Protein AF-A0A5P0YZ77-F1 (afdb_monomer_lite)

Organism: NCBI:txid2213162

Structure (mmCIF, N/CA/C/O backbone):
data_AF-A0A5P0YZ77-F1
#
_entry.id   AF-A0A5P0YZ77-F1
#
loop_
_atom_site.group_PDB
_atom_site.id
_atom_site.type_symbol
_atom_site.label_atom_id
_atom_site.label_alt_id
_atom_site.label_comp_id
_atom_site.label_asym_id
_atom_site.label_entity_id
_atom_site.label_seq_id
_atom_site.pdbx_PDB_ins_code
_atom_site.Cartn_x
_atom_site.Cartn_y
_atom_site.Cartn_z
_atom_site.occupancy
_atom_site.B_iso_or_equiv
_atom_site.auth_seq_id
_atom_site.auth_comp_id
_atom_site.auth_asym_id
_atom_site.auth_atom_id
_atom_site.pdbx_PDB_model_num
ATOM 1 N N . MET A 1 1 ? -58.167 10.157 40.245 1.00 52.19 1 MET A N 1
ATOM 2 C CA . MET A 1 1 ? -57.640 9.523 39.016 1.00 52.19 1 MET A CA 1
ATOM 3 C C . MET A 1 1 ? -56.559 10.419 38.396 1.00 52.19 1 MET A C 1
ATOM 5 O O . MET A 1 1 ? -56.771 10.998 37.346 1.00 52.19 1 MET A O 1
ATOM 9 N N . GLN A 1 2 ? -55.415 10.590 39.072 1.00 59.22 2 GLN A N 1
ATOM 10 C CA . GLN A 1 2 ? -54.262 11.355 38.571 1.00 59.22 2 GLN A CA 1
ATOM 11 C C . GLN A 1 2 ? -53.018 10.478 38.733 1.00 59.22 2 GLN A C 1
ATOM 13 O O . GLN A 1 2 ? -52.370 10.480 39.777 1.00 59.22 2 GLN A O 1
ATOM 18 N N . ARG A 1 3 ? -52.738 9.641 37.726 1.00 58.97 3 ARG A N 1
ATOM 19 C CA . ARG A 1 3 ? -51.433 8.979 37.621 1.00 58.97 3 ARG A CA 1
ATOM 20 C C . ARG A 1 3 ? -50.384 10.088 37.510 1.00 58.97 3 ARG A C 1
ATOM 22 O O . ARG A 1 3 ? -50.552 11.021 36.734 1.00 58.97 3 ARG A O 1
ATOM 29 N N . SER A 1 4 ? -49.373 10.026 38.364 1.00 64.88 4 SER A N 1
ATOM 30 C CA . SER A 1 4 ? -48.410 11.095 38.615 1.00 64.88 4 SER A CA 1
ATOM 31 C C . SER A 1 4 ? -47.709 11.565 37.331 1.00 64.88 4 SER A C 1
ATOM 33 O O . SER A 1 4 ? -46.859 10.864 36.786 1.00 64.88 4 SER A O 1
ATOM 35 N N . LEU A 1 5 ? -48.006 12.794 36.887 1.00 63.00 5 LEU A N 1
ATOM 36 C CA . LEU A 1 5 ? -47.348 13.469 35.751 1.00 63.00 5 LEU A CA 1
ATOM 37 C C . LEU A 1 5 ? -45.806 13.423 35.844 1.00 63.00 5 LEU A C 1
ATOM 39 O O . LEU A 1 5 ? -45.115 13.293 34.837 1.00 63.00 5 LEU A O 1
ATOM 43 N N . ARG A 1 6 ? -45.254 13.439 37.070 1.00 68.69 6 ARG A N 1
ATOM 44 C CA . ARG A 1 6 ? -43.809 13.272 37.330 1.00 68.69 6 ARG A CA 1
ATOM 45 C C . ARG A 1 6 ? -43.252 11.946 36.803 1.00 68.69 6 ARG A C 1
ATOM 47 O O . ARG A 1 6 ? -42.129 11.926 36.315 1.00 68.69 6 ARG A O 1
ATOM 54 N N . MET A 1 7 ? -44.020 10.860 36.870 1.00 66.38 7 MET A N 1
ATOM 55 C CA . MET A 1 7 ? -43.556 9.524 36.486 1.00 66.38 7 MET A CA 1
ATOM 56 C C . MET A 1 7 ? -43.572 9.325 34.964 1.00 66.38 7 MET A C 1
ATOM 58 O O . MET A 1 7 ? -42.681 8.673 34.427 1.00 66.38 7 MET A O 1
ATOM 62 N N . GLN A 1 8 ? -44.510 9.963 34.251 1.00 71.62 8 GLN A N 1
ATOM 63 C CA . GLN A 1 8 ? -44.508 9.997 32.780 1.00 71.62 8 GLN A CA 1
ATOM 64 C C . GLN A 1 8 ? -43.328 10.798 32.216 1.00 71.62 8 GLN A C 1
ATOM 66 O O . GLN A 1 8 ? -42.725 10.372 31.235 1.00 71.62 8 GLN A O 1
ATOM 71 N N . HIS A 1 9 ? -42.946 11.910 32.852 1.00 74.62 9 HIS A N 1
ATOM 72 C CA . HIS A 1 9 ? -41.793 12.699 32.404 1.00 74.62 9 HIS A CA 1
ATOM 73 C C . HIS A 1 9 ? -40.472 11.948 32.627 1.00 74.62 9 HIS A C 1
ATOM 75 O O . HIS A 1 9 ? -39.612 11.956 31.751 1.00 74.62 9 HIS A O 1
ATOM 81 N N . TRP A 1 10 ? -40.328 11.237 33.751 1.00 74.88 10 TRP A N 1
ATOM 82 C CA . TRP A 1 10 ? -39.151 10.400 34.022 1.00 74.88 10 TRP A CA 1
ATOM 83 C C . TRP A 1 10 ? -39.006 9.243 33.027 1.00 74.88 10 TRP A C 1
ATOM 85 O O . TRP A 1 10 ? -37.908 8.987 32.538 1.00 74.88 10 TRP A O 1
ATOM 95 N N . MET A 1 11 ? -40.115 8.587 32.674 1.00 79.62 11 MET A N 1
ATOM 96 C CA . MET A 1 11 ? -40.117 7.512 31.678 1.00 79.62 11 MET A CA 1
ATOM 97 C C . MET A 1 11 ? -39.769 8.028 30.272 1.00 79.62 11 MET A C 1
ATOM 99 O O . MET A 1 11 ? -39.014 7.382 29.549 1.00 79.62 11 MET A O 1
ATOM 103 N N . GLY A 1 12 ? -40.278 9.209 29.899 1.00 83.75 12 GLY A N 1
ATOM 104 C CA . GLY A 1 12 ? -39.959 9.855 28.622 1.00 83.75 12 GLY A CA 1
ATOM 105 C C . GLY A 1 12 ? -38.481 10.234 28.500 1.00 83.75 12 GLY A C 1
ATOM 106 O O . GLY A 1 12 ? -37.871 9.992 27.461 1.00 83.75 12 GLY A O 1
ATOM 107 N N . TRP A 1 13 ? -37.877 10.749 29.576 1.00 84.56 13 TRP A N 1
ATOM 108 C CA . TRP A 1 13 ? -36.443 11.054 29.616 1.00 84.56 13 TRP A CA 1
ATOM 109 C C . TRP A 1 13 ? -35.571 9.799 29.525 1.00 84.56 13 TRP A C 1
ATOM 111 O O . TRP A 1 13 ? -34.607 9.784 28.766 1.00 84.56 13 TRP A O 1
ATOM 121 N N . LEU A 1 14 ? -35.930 8.724 30.232 1.00 85.81 14 LEU A N 1
ATOM 122 C CA . LEU A 1 14 ? -35.227 7.441 30.131 1.00 85.81 14 LEU A CA 1
ATOM 123 C C . LEU A 1 14 ? -35.290 6.855 28.715 1.00 85.81 14 LEU A C 1
ATOM 125 O O . LEU A 1 14 ? -34.271 6.400 28.196 1.00 85.81 14 LEU A O 1
ATOM 129 N N . ALA A 1 15 ? -36.456 6.911 28.068 1.00 85.12 15 ALA A N 1
ATOM 130 C CA . ALA A 1 15 ? -36.615 6.455 26.689 1.00 85.12 15 ALA A CA 1
ATOM 131 C C . ALA A 1 15 ? -35.786 7.299 25.702 1.00 85.12 15 ALA A C 1
ATOM 133 O O . ALA A 1 15 ? -35.145 6.741 24.812 1.00 85.12 15 ALA A O 1
ATOM 134 N N . ALA A 1 16 ? -35.741 8.623 25.885 1.00 83.56 16 ALA A N 1
ATOM 135 C CA . ALA A 1 16 ? -34.941 9.521 25.053 1.00 83.56 16 ALA A CA 1
ATOM 136 C C . ALA A 1 16 ? -33.429 9.287 25.219 1.00 83.56 16 ALA A C 1
ATOM 138 O O . ALA A 1 16 ? -32.701 9.243 24.227 1.00 83.56 16 ALA A O 1
ATOM 139 N N . VAL A 1 17 ? -32.957 9.075 26.452 1.00 84.81 17 VAL A N 1
ATOM 140 C CA . VAL A 1 17 ? -31.547 8.756 26.730 1.00 84.81 17 VAL A CA 1
ATOM 141 C C . VAL A 1 17 ? -31.171 7.396 26.141 1.00 84.81 17 VAL A C 1
ATOM 143 O O . VAL A 1 17 ? -30.140 7.288 25.486 1.00 84.81 17 VAL A O 1
ATOM 146 N N . MET A 1 18 ? -32.016 6.372 26.288 1.00 82.69 18 MET A N 1
ATOM 147 C CA . MET A 1 18 ? -31.776 5.068 25.659 1.00 82.69 18 MET A CA 1
ATOM 148 C C . MET A 1 18 ? -31.720 5.158 24.130 1.00 82.69 18 MET A C 1
ATOM 150 O O . MET A 1 18 ? -30.819 4.582 23.527 1.00 82.69 18 MET A O 1
ATOM 154 N N . ALA A 1 19 ? -32.631 5.906 23.501 1.00 79.69 19 ALA A N 1
ATOM 155 C CA . ALA A 1 19 ? -32.621 6.101 22.052 1.00 79.69 19 ALA A CA 1
ATOM 156 C C . ALA A 1 19 ? -31.350 6.826 21.570 1.00 79.69 19 ALA A C 1
ATOM 158 O O . ALA A 1 19 ? -30.778 6.433 20.556 1.00 79.69 19 ALA A O 1
ATOM 159 N N . ALA A 1 20 ? -30.873 7.829 22.317 1.00 76.69 20 ALA A N 1
ATOM 160 C CA . ALA A 1 20 ? -29.626 8.539 22.021 1.00 76.69 20 ALA A CA 1
ATOM 161 C C . ALA A 1 20 ? -28.378 7.651 22.185 1.00 76.69 20 ALA A C 1
ATOM 163 O O . ALA A 1 20 ? -27.434 7.741 21.400 1.00 76.69 20 ALA A O 1
ATOM 164 N N . VAL A 1 21 ? -28.380 6.755 23.176 1.00 77.50 21 VAL A N 1
ATOM 165 C CA . VAL A 1 21 ? -27.310 5.763 23.350 1.00 77.50 21 VAL A CA 1
ATOM 166 C C . VAL A 1 21 ? -27.313 4.759 22.192 1.00 77.50 21 VAL A C 1
ATOM 168 O O . VAL A 1 21 ? -26.251 4.432 21.666 1.00 77.50 21 VAL A O 1
ATOM 171 N N . TRP A 1 22 ? -28.487 4.329 21.721 1.00 72.75 22 TRP A N 1
ATOM 172 C CA . TRP A 1 22 ? -28.601 3.409 20.583 1.00 72.75 22 TRP A CA 1
ATOM 173 C C . TRP A 1 22 ? -28.117 4.010 19.257 1.00 72.75 22 TRP A C 1
ATOM 175 O O . TRP A 1 22 ? -27.488 3.301 18.473 1.00 72.75 22 TRP A O 1
ATOM 185 N N . THR A 1 23 ? -28.329 5.304 19.004 1.00 67.81 23 THR A N 1
ATOM 186 C CA . THR A 1 23 ? -27.779 5.970 17.807 1.00 67.81 23 THR A CA 1
ATOM 187 C C . THR A 1 23 ? -26.270 6.196 17.883 1.00 67.81 23 THR A C 1
ATOM 189 O O . THR A 1 23 ? -25.609 6.201 16.846 1.00 67.81 23 THR A O 1
ATOM 192 N N . SER A 1 24 ? -25.697 6.316 19.084 1.00 64.94 24 SER A N 1
ATOM 193 C CA . SER A 1 24 ? -24.245 6.474 19.275 1.00 64.94 24 SER A CA 1
ATOM 194 C C . SER A 1 24 ? -23.418 5.194 19.063 1.00 64.94 24 SER A C 1
ATOM 196 O O . SER A 1 24 ? -22.191 5.257 19.052 1.00 64.94 24 SER A O 1
ATOM 198 N N . LEU A 1 25 ? -24.066 4.044 18.841 1.00 62.16 25 LEU A N 1
ATOM 199 C CA . LEU A 1 25 ? -23.411 2.749 18.601 1.00 62.16 25 LEU A CA 1
ATOM 200 C C . LEU A 1 25 ? -23.163 2.434 17.115 1.00 62.16 25 LEU A C 1
ATOM 202 O O . LEU A 1 25 ? -22.778 1.312 16.784 1.00 62.16 25 LEU A O 1
ATOM 206 N N . ALA A 1 26 ? -23.360 3.393 16.206 1.00 65.06 26 ALA A N 1
ATOM 207 C CA . ALA A 1 26 ? -22.994 3.218 14.803 1.00 65.06 26 ALA A CA 1
ATOM 208 C C . ALA A 1 26 ? -21.460 3.179 14.650 1.00 65.06 26 ALA A C 1
ATOM 210 O O . ALA A 1 26 ? -20.811 4.195 14.406 1.00 65.06 26 ALA A O 1
ATOM 211 N N . VAL A 1 27 ? -20.868 1.992 14.809 1.00 69.75 27 VAL A N 1
ATOM 212 C CA . VAL A 1 27 ? -19.452 1.745 14.521 1.00 69.75 27 VAL A CA 1
ATOM 213 C C . VAL A 1 27 ? -19.267 1.809 13.007 1.00 69.75 27 VAL A C 1
ATOM 215 O O . VAL A 1 27 ? -19.680 0.904 12.282 1.00 69.75 27 VAL A O 1
ATOM 218 N N . ALA A 1 28 ? -18.668 2.893 12.517 1.00 76.81 28 ALA A N 1
ATOM 219 C CA . ALA A 1 28 ? -18.248 2.970 11.126 1.00 76.81 28 ALA A CA 1
ATOM 220 C C . ALA A 1 28 ? -17.185 1.892 10.868 1.00 76.81 28 ALA A C 1
ATOM 222 O O . ALA A 1 28 ? -16.217 1.774 11.621 1.00 76.81 28 ALA A O 1
ATOM 223 N N . ALA A 1 29 ? -17.372 1.091 9.818 1.00 86.06 29 ALA A N 1
ATOM 224 C CA . ALA A 1 29 ? -16.389 0.088 9.436 1.00 86.06 29 ALA A CA 1
ATOM 225 C C . ALA A 1 29 ? -15.057 0.773 9.094 1.00 86.06 29 ALA A C 1
ATOM 227 O O . ALA A 1 29 ? -15.030 1.736 8.324 1.00 86.06 29 ALA A O 1
ATOM 228 N N . ALA A 1 30 ? -13.958 0.266 9.656 1.00 93.94 30 ALA A N 1
ATOM 229 C CA . ALA A 1 30 ? -12.624 0.742 9.318 1.00 93.94 30 ALA A CA 1
ATOM 230 C C . ALA A 1 30 ? -12.373 0.577 7.804 1.00 93.94 30 ALA A C 1
ATOM 232 O O . ALA A 1 30 ? -12.787 -0.428 7.212 1.00 93.94 30 ALA A O 1
ATOM 233 N N . PRO A 1 31 ? -11.714 1.538 7.139 1.00 96.31 31 PRO A N 1
ATOM 234 C CA . PRO A 1 31 ? -11.548 1.486 5.694 1.00 96.31 31 PRO A CA 1
ATOM 235 C C . PRO A 1 31 ? -10.561 0.393 5.268 1.00 96.31 31 PRO A C 1
ATOM 237 O O . PRO A 1 31 ? -9.667 -0.002 6.019 1.00 96.31 31 PRO A O 1
ATOM 240 N N . VAL A 1 32 ? -10.706 -0.065 4.024 1.00 98.06 32 VAL A N 1
ATOM 241 C CA . VAL A 1 32 ? -9.684 -0.841 3.313 1.00 98.06 32 VAL A CA 1
ATOM 242 C C . VAL A 1 32 ? -9.045 0.077 2.280 1.00 98.06 32 VAL A C 1
ATOM 244 O O . VAL A 1 32 ? -9.745 0.641 1.438 1.00 98.06 32 VAL A O 1
ATOM 247 N N . VAL A 1 33 ? -7.726 0.234 2.340 1.00 98.44 33 VAL A N 1
ATOM 248 C CA . VAL A 1 33 ? -6.978 1.091 1.411 1.00 98.44 33 VAL A CA 1
ATOM 249 C C . VAL A 1 33 ? -6.405 0.236 0.291 1.00 98.44 33 VAL A C 1
ATOM 251 O O . VAL A 1 33 ? -5.690 -0.724 0.554 1.00 98.44 33 VAL A O 1
ATOM 254 N N . VAL A 1 34 ? -6.686 0.590 -0.961 1.00 98.62 34 VAL A N 1
ATOM 255 C CA . VAL A 1 34 ? -6.132 -0.097 -2.135 1.00 98.62 34 VAL A CA 1
ATOM 256 C C . VAL A 1 34 ? -5.036 0.765 -2.750 1.00 98.62 34 VAL A C 1
ATOM 258 O O . VAL A 1 34 ? -5.273 1.928 -3.074 1.00 98.62 34 VAL A O 1
ATOM 261 N N . LEU A 1 35 ? -3.845 0.195 -2.917 1.00 98.62 35 LEU A N 1
ATOM 262 C CA . LEU A 1 35 ? -2.689 0.840 -3.538 1.00 98.62 35 LEU A CA 1
ATOM 263 C C . LEU A 1 35 ? -2.337 0.107 -4.841 1.00 98.62 35 LEU A C 1
ATOM 265 O O . LEU A 1 35 ? -1.802 -1.004 -4.781 1.00 98.62 35 LEU A O 1
ATOM 269 N N . PRO A 1 36 ? -2.618 0.696 -6.015 1.00 98.12 36 PRO A N 1
ATOM 270 C CA . PRO A 1 36 ? -2.190 0.139 -7.291 1.00 98.12 36 PRO A CA 1
ATOM 271 C C . PRO A 1 36 ? -0.669 0.215 -7.465 1.00 98.12 36 PRO A C 1
ATOM 273 O O . PRO A 1 36 ? -0.061 1.276 -7.321 1.00 98.12 36 PRO A O 1
ATOM 276 N N . VAL A 1 37 ? -0.055 -0.911 -7.817 1.00 97.69 37 VAL A N 1
ATOM 277 C CA . VAL A 1 37 ? 1.368 -1.046 -8.140 1.00 97.69 37 VAL A CA 1
ATOM 278 C C . VAL A 1 37 ? 1.470 -1.659 -9.533 1.00 97.69 37 VAL A C 1
ATOM 280 O O . VAL A 1 37 ? 1.456 -2.878 -9.699 1.00 97.69 37 VAL A O 1
ATOM 283 N N . THR A 1 38 ? 1.543 -0.793 -10.542 1.00 96.50 38 THR A N 1
ATOM 284 C CA . THR A 1 38 ? 1.537 -1.184 -11.957 1.00 96.50 38 THR A CA 1
ATOM 285 C C . THR A 1 38 ? 2.858 -0.823 -12.628 1.00 96.50 38 THR A C 1
ATOM 287 O O . THR A 1 38 ? 3.400 0.263 -12.409 1.00 96.50 38 THR A O 1
ATOM 290 N N . GLY A 1 39 ? 3.367 -1.716 -13.475 1.00 96.12 39 GLY A N 1
ATOM 291 C CA . GLY A 1 39 ? 4.611 -1.515 -14.214 1.00 96.12 39 GLY A CA 1
ATOM 292 C C . GLY A 1 39 ? 5.868 -1.810 -13.390 1.00 96.12 39 GLY A C 1
ATOM 293 O O . GLY A 1 39 ? 5.824 -2.492 -12.366 1.00 96.12 39 GLY A O 1
ATOM 294 N N . ALA A 1 40 ? 7.021 -1.351 -13.881 1.00 97.19 40 ALA A N 1
ATOM 295 C CA . ALA A 1 40 ? 8.313 -1.648 -13.267 1.00 97.19 40 ALA A CA 1
ATOM 296 C C . ALA A 1 40 ? 8.458 -1.009 -11.876 1.00 97.19 40 ALA A C 1
ATOM 298 O O . ALA A 1 40 ? 8.085 0.148 -11.657 1.00 97.19 40 ALA A O 1
ATOM 299 N N . ILE A 1 41 ? 9.056 -1.746 -10.940 1.00 98.06 41 ILE A N 1
ATOM 300 C CA . ILE A 1 41 ? 9.288 -1.255 -9.580 1.00 98.06 41 ILE A CA 1
ATOM 301 C C . ILE A 1 41 ? 10.608 -0.484 -9.504 1.00 98.06 41 ILE A C 1
ATOM 303 O O . ILE A 1 41 ? 11.689 -1.022 -9.742 1.00 98.06 41 ILE A O 1
ATOM 307 N N . GLY A 1 42 ? 10.506 0.792 -9.130 1.00 98.25 42 GLY A N 1
ATOM 308 C CA . GLY A 1 42 ? 11.641 1.686 -8.911 1.00 98.25 42 GLY A CA 1
ATOM 309 C C . GLY A 1 42 ? 11.436 2.618 -7.710 1.00 98.25 42 GLY A C 1
ATOM 310 O O . GLY A 1 42 ? 10.464 2.460 -6.962 1.00 98.25 42 GLY A O 1
ATOM 311 N N . PRO A 1 43 ? 12.318 3.620 -7.518 1.00 98.31 43 PRO A N 1
ATOM 312 C CA . PRO A 1 43 ? 12.290 4.502 -6.349 1.00 98.31 43 PRO A CA 1
ATOM 313 C C . PRO A 1 43 ? 10.957 5.237 -6.161 1.00 98.31 43 PRO A C 1
ATOM 315 O O . PRO A 1 43 ? 10.497 5.410 -5.034 1.00 98.31 43 PRO A O 1
ATOM 318 N N . ALA A 1 44 ? 10.304 5.624 -7.262 1.00 97.94 44 ALA A N 1
ATOM 319 C CA . ALA A 1 44 ? 9.000 6.278 -7.228 1.00 97.94 44 ALA A CA 1
ATOM 320 C C . ALA A 1 44 ? 7.904 5.356 -6.667 1.00 97.94 44 ALA A C 1
ATOM 322 O O . ALA A 1 44 ? 7.169 5.770 -5.769 1.00 97.94 44 ALA A O 1
ATOM 323 N N . SER A 1 45 ? 7.833 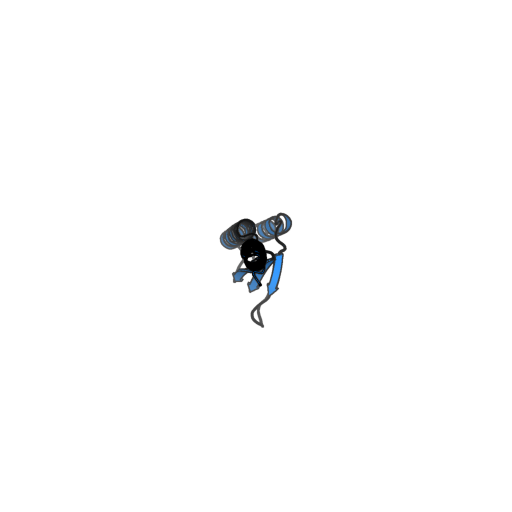4.105 -7.135 1.00 97.62 45 SER A N 1
ATOM 324 C CA . SER A 1 45 ? 6.873 3.103 -6.651 1.00 97.62 45 SER A CA 1
ATOM 325 C C . SER A 1 45 ? 7.122 2.757 -5.183 1.00 97.62 45 SER A C 1
ATOM 327 O O . SER A 1 45 ? 6.177 2.690 -4.402 1.00 97.62 45 SER A O 1
ATOM 329 N N . ALA A 1 46 ? 8.388 2.624 -4.769 1.00 98.44 46 ALA A N 1
ATOM 330 C CA . ALA A 1 46 ? 8.730 2.390 -3.367 1.00 98.44 46 ALA A CA 1
ATOM 331 C C . ALA A 1 46 ? 8.277 3.550 -2.465 1.00 98.44 46 ALA A C 1
ATOM 333 O O . ALA A 1 46 ? 7.623 3.325 -1.447 1.00 98.44 46 ALA A O 1
ATOM 334 N N . ALA A 1 47 ? 8.542 4.796 -2.870 1.00 98.44 47 ALA A N 1
ATOM 335 C CA . ALA A 1 47 ? 8.086 5.975 -2.138 1.00 98.44 47 ALA A CA 1
ATOM 336 C C . ALA A 1 47 ? 6.551 6.093 -2.113 1.00 98.44 47 ALA A C 1
ATOM 338 O O . ALA A 1 47 ? 5.980 6.506 -1.103 1.00 98.44 47 ALA A O 1
ATOM 339 N N . TYR A 1 48 ? 5.880 5.721 -3.207 1.00 98.50 48 TYR A N 1
ATOM 340 C CA . TYR A 1 48 ? 4.422 5.662 -3.282 1.00 98.50 48 TYR A CA 1
ATOM 341 C C . TYR A 1 48 ? 3.845 4.663 -2.273 1.00 98.50 48 TYR A C 1
ATOM 343 O O . TYR A 1 48 ? 3.006 5.052 -1.461 1.00 98.50 48 TYR A O 1
ATOM 351 N N . VAL A 1 49 ? 4.343 3.423 -2.257 1.00 98.50 49 VAL A N 1
ATOM 352 C CA . VAL A 1 49 ? 3.881 2.392 -1.315 1.00 98.50 49 VAL A CA 1
ATOM 353 C C . VAL A 1 49 ? 4.142 2.819 0.128 1.00 98.50 49 VAL A C 1
ATOM 355 O O . VAL A 1 49 ? 3.236 2.742 0.954 1.00 98.50 49 VAL A O 1
ATOM 358 N N . SER A 1 50 ? 5.333 3.342 0.444 1.00 98.50 50 SER A N 1
ATOM 359 C CA . SER A 1 50 ? 5.636 3.819 1.801 1.00 98.50 50 SER A CA 1
ATOM 360 C C . SER A 1 50 ? 4.670 4.916 2.267 1.00 98.50 50 SER A C 1
ATOM 362 O O . SER A 1 50 ? 4.183 4.849 3.396 1.00 98.50 50 SER A O 1
ATOM 364 N N . ARG A 1 51 ? 4.3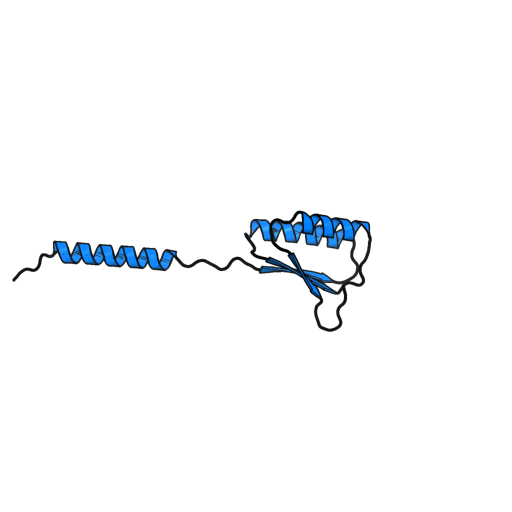47 5.893 1.407 1.00 98.56 51 ARG A N 1
ATOM 365 C CA . ARG A 1 51 ? 3.359 6.939 1.729 1.00 98.56 51 ARG A CA 1
ATOM 366 C C . ARG A 1 51 ? 1.950 6.373 1.882 1.00 98.56 51 ARG A C 1
ATOM 368 O O . ARG A 1 51 ? 1.261 6.734 2.829 1.00 98.56 51 ARG A O 1
ATOM 375 N N . GLY A 1 52 ? 1.539 5.462 1.002 1.00 98.62 52 GLY A N 1
ATOM 376 C CA . GLY A 1 52 ? 0.227 4.818 1.085 1.00 98.62 52 GLY A CA 1
ATOM 377 C C . GLY A 1 52 ? 0.041 4.019 2.378 1.00 98.62 52 GLY A C 1
ATOM 378 O O . GLY A 1 52 ? -1.012 4.099 3.005 1.00 98.62 52 GLY A O 1
ATOM 379 N N . LEU A 1 53 ? 1.082 3.314 2.833 1.00 98.75 53 LEU A N 1
ATOM 380 C CA . LEU A 1 53 ? 1.068 2.584 4.107 1.00 98.75 53 LEU A CA 1
ATOM 381 C C . LEU A 1 53 ? 1.016 3.511 5.331 1.00 98.75 53 LEU A C 1
ATOM 383 O O . LEU A 1 53 ? 0.419 3.147 6.342 1.00 98.75 53 LEU A O 1
ATOM 387 N N . GLN A 1 54 ? 1.642 4.691 5.267 1.00 98.50 54 GLN A N 1
ATOM 388 C CA . GLN A 1 54 ? 1.513 5.709 6.318 1.00 98.50 54 GLN A CA 1
ATOM 389 C C . GLN A 1 54 ? 0.092 6.275 6.350 1.00 98.50 54 GLN A C 1
ATOM 391 O O . GLN A 1 54 ? -0.546 6.263 7.396 1.00 98.50 54 GLN A O 1
ATOM 396 N N . GLN A 1 55 ? -0.447 6.646 5.191 1.00 98.38 55 GLN A N 1
ATOM 397 C CA . GLN A 1 55 ? -1.804 7.168 5.087 1.00 98.38 55 GLN A CA 1
ATOM 398 C C . GLN A 1 55 ? -2.859 6.162 5.569 1.00 98.38 55 GLN A C 1
ATOM 400 O O . GLN A 1 55 ? -3.792 6.542 6.269 1.00 98.38 55 GLN A O 1
ATOM 405 N N . ALA A 1 56 ? -2.712 4.875 5.241 1.00 98.56 56 ALA A N 1
ATOM 406 C CA . ALA A 1 56 ? -3.614 3.834 5.731 1.00 98.56 56 ALA A CA 1
ATOM 407 C C . ALA A 1 56 ? -3.592 3.718 7.262 1.00 98.56 56 ALA A C 1
ATOM 409 O O . ALA A 1 56 ? -4.630 3.529 7.894 1.00 98.56 56 ALA A O 1
ATOM 410 N N . ARG A 1 57 ? -2.409 3.882 7.856 1.00 98.12 57 ARG A N 1
ATOM 411 C CA . ARG A 1 57 ? -2.216 3.962 9.305 1.00 98.12 57 ARG A CA 1
ATOM 412 C C . ARG A 1 57 ? -2.981 5.136 9.907 1.00 98.12 57 ARG A C 1
ATOM 414 O O . ARG A 1 57 ? -3.757 4.937 10.836 1.00 98.12 57 ARG A O 1
ATOM 421 N N . ASP A 1 58 ? -2.793 6.325 9.344 1.00 97.88 58 ASP A N 1
ATOM 422 C CA . ASP A 1 58 ? -3.407 7.565 9.833 1.00 97.88 58 ASP A CA 1
ATOM 423 C C . ASP A 1 58 ? -4.938 7.534 9.704 1.00 97.88 58 ASP A C 1
ATOM 425 O O . ASP A 1 58 ? -5.653 8.125 10.509 1.00 97.88 58 ASP A O 1
ATOM 429 N N . GLN A 1 59 ? -5.450 6.796 8.716 1.00 96.62 59 GLN A N 1
ATOM 430 C CA . GLN A 1 59 ? -6.881 6.566 8.503 1.00 96.62 59 GLN A CA 1
ATOM 431 C C . GLN A 1 59 ? -7.480 5.480 9.409 1.00 96.62 59 GLN A C 1
ATOM 433 O O . GLN A 1 59 ? -8.684 5.234 9.333 1.00 96.62 59 GLN A O 1
ATOM 438 N N . GLY A 1 60 ? -6.673 4.799 10.230 1.00 96.81 60 GLY A N 1
ATOM 439 C CA . GLY A 1 60 ? -7.135 3.654 11.015 1.00 96.81 60 GLY A CA 1
ATOM 440 C C . GLY A 1 60 ? -7.659 2.516 10.136 1.00 96.81 60 GLY A C 1
ATOM 441 O O . GLY A 1 60 ? -8.635 1.857 10.495 1.00 96.81 60 GLY A O 1
ATOM 442 N N . ALA A 1 61 ? -7.060 2.319 8.956 1.00 98.31 61 ALA A N 1
ATOM 443 C CA . ALA A 1 61 ? -7.468 1.274 8.030 1.00 98.31 61 ALA A CA 1
ATOM 444 C C . ALA A 1 61 ? -7.303 -0.114 8.660 1.00 98.31 61 ALA A C 1
ATOM 446 O O . ALA A 1 61 ? -6.319 -0.393 9.343 1.00 98.31 61 ALA A O 1
ATOM 447 N N . GLN A 1 62 ? -8.253 -1.004 8.381 1.00 98.00 62 GLN A N 1
ATOM 448 C CA . GLN A 1 62 ? -8.184 -2.398 8.834 1.00 98.00 62 GLN A CA 1
ATOM 449 C C . GLN A 1 62 ? -7.318 -3.277 7.925 1.00 98.00 62 GLN A C 1
ATOM 451 O O . GLN A 1 62 ? -6.872 -4.343 8.342 1.00 98.00 62 GLN A O 1
ATOM 456 N N . LEU A 1 63 ? -7.090 -2.850 6.679 1.00 98.56 63 LEU A N 1
ATOM 457 C CA . LEU A 1 63 ? -6.321 -3.591 5.684 1.00 98.56 63 LEU A CA 1
ATOM 458 C C . LEU A 1 63 ? -5.790 -2.643 4.607 1.00 98.56 63 LEU A C 1
ATOM 460 O O . LEU A 1 63 ? -6.498 -1.737 4.157 1.00 98.56 63 LEU A O 1
ATOM 464 N N . VAL A 1 64 ? -4.574 -2.910 4.141 1.00 98.88 64 VAL A N 1
ATOM 465 C CA . VAL A 1 64 ? -4.061 -2.394 2.871 1.00 98.88 64 VAL A CA 1
ATOM 466 C C . VAL A 1 64 ? -4.029 -3.519 1.847 1.00 98.88 64 VAL A C 1
ATOM 468 O O . VAL A 1 64 ? -3.497 -4.592 2.118 1.00 98.88 64 VAL A O 1
ATOM 471 N N . VAL A 1 65 ? -4.554 -3.269 0.654 1.00 98.81 65 VAL A N 1
ATOM 472 C CA . VAL A 1 65 ? -4.434 -4.161 -0.500 1.00 98.81 65 VAL A CA 1
ATOM 473 C C . VAL A 1 65 ? -3.451 -3.542 -1.485 1.00 98.81 65 VAL A C 1
ATOM 475 O O . VAL A 1 65 ? -3.731 -2.497 -2.068 1.00 98.81 65 VAL A O 1
ATOM 478 N N . LEU A 1 66 ? -2.306 -4.187 -1.692 1.00 98.62 66 LEU A N 1
ATOM 479 C CA . LEU A 1 66 ? -1.426 -3.877 -2.814 1.00 98.62 66 LEU A CA 1
ATOM 480 C C . LEU A 1 66 ? -1.984 -4.584 -4.046 1.00 98.62 66 LEU A C 1
ATOM 482 O O . LEU A 1 66 ? -1.859 -5.802 -4.168 1.00 98.62 66 LEU A O 1
ATOM 486 N N . GLN A 1 67 ? -2.627 -3.834 -4.935 1.00 98.56 67 GLN A N 1
ATOM 487 C CA . GLN A 1 67 ? -3.115 -4.368 -6.203 1.00 98.56 67 GLN A CA 1
ATOM 488 C C . GLN A 1 67 ? -1.973 -4.338 -7.218 1.00 98.56 67 GLN A C 1
ATOM 490 O O . GLN A 1 67 ? -1.491 -3.260 -7.555 1.00 98.56 67 GLN A O 1
ATOM 495 N N . MET A 1 68 ? -1.520 -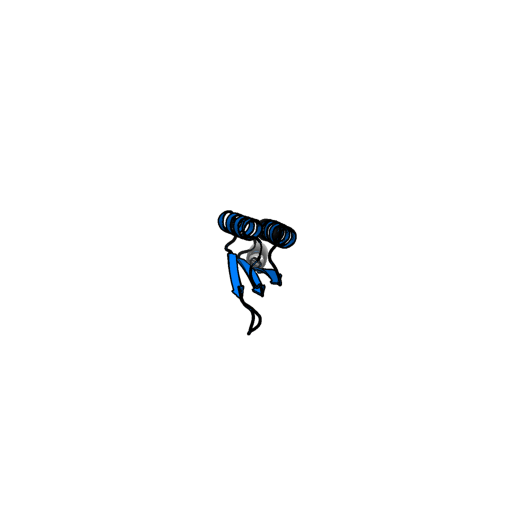5.496 -7.687 1.00 98.06 68 MET A N 1
ATOM 496 C CA . MET A 1 68 ? -0.251 -5.621 -8.403 1.00 98.06 68 MET A CA 1
ATOM 497 C C . MET A 1 68 ? -0.440 -6.088 -9.846 1.00 98.06 68 MET A C 1
ATOM 499 O O . MET A 1 68 ? -1.097 -7.099 -10.099 1.00 98.06 68 MET A O 1
ATOM 503 N N . ASP A 1 69 ? 0.213 -5.374 -10.760 1.00 98.06 69 ASP A N 1
ATOM 504 C CA . ASP A 1 69 ? 0.525 -5.819 -12.119 1.00 98.06 69 ASP A CA 1
ATOM 505 C C . ASP A 1 69 ? 1.931 -5.332 -12.486 1.00 98.06 69 ASP A C 1
ATOM 507 O O . ASP A 1 69 ? 2.133 -4.229 -13.003 1.00 98.06 69 ASP A O 1
ATOM 511 N N . THR A 1 70 ? 2.936 -6.127 -12.129 1.00 95.75 70 THR A N 1
ATOM 512 C CA . THR A 1 70 ? 4.341 -5.744 -12.213 1.00 95.75 70 THR A CA 1
ATOM 513 C C . THR A 1 70 ? 5.224 -6.893 -12.710 1.00 95.75 70 THR A C 1
ATOM 515 O O . THR A 1 70 ? 5.090 -8.026 -12.260 1.00 95.75 70 THR A O 1
ATOM 518 N N . PRO A 1 71 ? 6.182 -6.639 -13.623 1.00 95.50 71 PRO A N 1
ATOM 519 C CA . PRO A 1 71 ? 7.253 -7.592 -13.924 1.00 95.50 71 PRO A CA 1
ATOM 520 C C . PRO A 1 71 ? 8.276 -7.761 -12.788 1.00 95.50 71 PRO A C 1
ATOM 522 O O . PRO A 1 71 ? 9.226 -8.523 -12.956 1.00 95.50 71 PRO A O 1
ATOM 525 N N . GLY A 1 72 ? 8.154 -6.996 -11.700 1.00 93.81 72 GLY A N 1
ATOM 526 C CA . GLY A 1 72 ? 9.222 -6.755 -10.738 1.00 93.81 72 GLY A CA 1
ATOM 527 C C . GLY A 1 72 ? 10.004 -5.483 -11.077 1.00 93.81 72 GLY A C 1
ATOM 528 O O . GLY A 1 72 ? 9.505 -4.564 -11.737 1.00 93.81 72 GLY A O 1
ATOM 529 N N . GLY A 1 73 ? 11.243 -5.388 -10.604 1.00 95.81 73 GLY A N 1
ATOM 530 C CA . GLY A 1 73 ? 12.073 -4.213 -10.847 1.00 95.81 73 GLY A CA 1
ATOM 531 C C . GLY A 1 73 ? 13.339 -4.200 -10.011 1.00 95.81 73 GLY A C 1
ATOM 532 O O . GLY A 1 73 ? 13.937 -5.238 -9.750 1.00 95.81 73 GLY A O 1
ATOM 533 N N . LEU A 1 74 ? 13.761 -3.007 -9.605 1.00 97.81 74 LEU A N 1
ATOM 534 C CA . LEU A 1 74 ? 15.006 -2.822 -8.877 1.00 97.81 74 LEU A CA 1
ATOM 535 C C . LEU A 1 74 ? 14.947 -3.481 -7.498 1.00 97.81 74 LEU A C 1
ATOM 537 O O . LEU A 1 74 ? 14.127 -3.132 -6.649 1.00 97.81 74 LEU A O 1
ATOM 541 N N . ASP A 1 75 ? 15.917 -4.350 -7.254 1.00 98.12 75 ASP A N 1
ATOM 542 C CA . ASP A 1 75 ? 16.152 -5.069 -6.004 1.00 98.12 75 ASP A CA 1
ATOM 543 C C . ASP A 1 75 ? 16.099 -4.181 -4.752 1.00 98.12 75 ASP A C 1
ATOM 545 O O . ASP A 1 75 ? 15.490 -4.529 -3.740 1.00 98.12 75 ASP A O 1
ATOM 549 N N . ALA A 1 76 ? 16.725 -3.002 -4.820 1.00 98.25 76 ALA A N 1
ATOM 550 C CA . ALA A 1 76 ? 16.724 -2.040 -3.722 1.00 98.25 76 ALA A CA 1
ATOM 551 C C . ALA A 1 76 ? 15.314 -1.495 -3.436 1.00 98.25 76 ALA A C 1
ATOM 553 O O . ALA A 1 76 ? 14.911 -1.406 -2.278 1.00 98.25 76 ALA A O 1
ATOM 554 N N . SER A 1 77 ? 14.543 -1.186 -4.482 1.00 98.25 77 SER A N 1
ATOM 555 C CA . SER A 1 77 ? 13.162 -0.712 -4.358 1.00 98.25 77 SER A CA 1
ATOM 556 C C . SER A 1 77 ? 12.229 -1.811 -3.845 1.00 98.25 77 SER A C 1
ATOM 558 O O . SER A 1 77 ? 11.406 -1.543 -2.972 1.00 98.25 77 SER A O 1
ATOM 560 N N . MET A 1 78 ? 12.403 -3.054 -4.304 1.00 97.12 78 MET A N 1
ATOM 561 C CA . MET A 1 78 ? 11.674 -4.217 -3.783 1.00 97.12 78 MET A CA 1
ATOM 562 C C . MET A 1 78 ? 11.952 -4.441 -2.295 1.00 97.12 78 MET A C 1
ATOM 564 O O . MET A 1 78 ? 11.014 -4.551 -1.504 1.00 97.12 78 MET A O 1
ATOM 568 N N . ARG A 1 79 ? 13.228 -4.439 -1.881 1.00 98.38 79 ARG A N 1
ATOM 569 C CA . ARG A 1 79 ? 13.603 -4.572 -0.462 1.00 98.38 79 ARG A CA 1
ATOM 570 C C . ARG A 1 79 ? 13.029 -3.448 0.394 1.00 98.38 79 ARG A C 1
ATOM 572 O O . ARG A 1 79 ? 12.549 -3.726 1.489 1.00 98.38 79 ARG A O 1
ATOM 579 N N . GLN A 1 80 ? 13.022 -2.211 -0.103 1.00 98.56 80 GLN A N 1
ATOM 580 C CA . GLN A 1 80 ? 12.403 -1.086 0.600 1.00 98.56 80 GLN A CA 1
ATOM 581 C C . GLN A 1 80 ? 10.892 -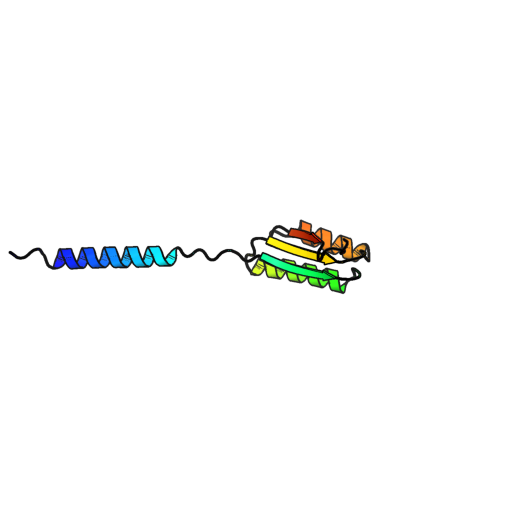1.295 0.793 1.00 98.56 80 GLN A C 1
ATOM 583 O O . GLN A 1 80 ? 10.379 -1.055 1.886 1.00 98.56 80 GLN A O 1
ATOM 588 N N . ILE A 1 81 ? 10.178 -1.773 -0.234 1.00 98.44 81 ILE A N 1
ATOM 589 C CA . ILE A 1 81 ? 8.745 -2.095 -0.134 1.00 98.44 81 ILE A CA 1
ATOM 590 C C . ILE A 1 81 ? 8.514 -3.207 0.895 1.00 98.44 81 ILE A C 1
ATOM 592 O O . ILE A 1 81 ? 7.676 -3.044 1.779 1.00 98.44 81 ILE A O 1
ATOM 596 N N . ILE A 1 82 ? 9.285 -4.296 0.837 1.00 98.12 82 ILE A N 1
ATOM 597 C CA . ILE A 1 82 ? 9.180 -5.416 1.786 1.00 98.12 82 ILE A CA 1
ATOM 598 C C . ILE A 1 82 ? 9.403 -4.932 3.223 1.00 98.12 82 ILE A C 1
ATOM 600 O O . ILE A 1 82 ? 8.613 -5.251 4.107 1.00 98.12 82 ILE A O 1
ATOM 604 N N . GLN A 1 83 ? 10.432 -4.118 3.465 1.00 98.62 83 GLN A N 1
ATOM 605 C CA . GLN A 1 83 ? 10.692 -3.549 4.791 1.00 98.62 83 GLN A CA 1
ATOM 606 C C . GLN A 1 83 ? 9.545 -2.652 5.269 1.00 98.62 83 GLN A C 1
ATOM 608 O O . GLN A 1 83 ? 9.155 -2.728 6.432 1.00 98.62 83 GLN A O 1
ATOM 613 N N . ALA A 1 84 ? 8.968 -1.838 4.381 1.00 98.56 84 ALA A N 1
ATOM 614 C CA . ALA A 1 84 ? 7.823 -0.996 4.717 1.00 98.56 84 ALA A CA 1
ATOM 615 C C . ALA A 1 84 ? 6.572 -1.822 5.067 1.00 98.56 84 ALA A C 1
ATOM 617 O O . ALA A 1 84 ? 5.854 -1.459 5.998 1.00 98.56 84 ALA A O 1
ATOM 618 N N . ILE A 1 85 ? 6.338 -2.937 4.363 1.00 98.56 85 ILE A N 1
ATOM 619 C CA . ILE A 1 85 ? 5.255 -3.886 4.659 1.00 98.56 85 ILE A CA 1
ATOM 620 C C . ILE A 1 85 ? 5.474 -4.537 6.028 1.00 98.56 85 ILE A C 1
ATOM 622 O O . ILE A 1 85 ? 4.568 -4.521 6.856 1.00 98.56 85 ILE A O 1
ATOM 626 N N . LEU A 1 86 ? 6.676 -5.056 6.295 1.00 98.44 86 LEU A N 1
ATOM 627 C CA . LEU A 1 86 ? 7.009 -5.713 7.567 1.00 98.44 86 LEU A CA 1
ATOM 628 C C . LEU A 1 86 ? 6.938 -4.759 8.770 1.00 98.44 86 LEU A C 1
ATOM 630 O O . LEU A 1 86 ? 6.652 -5.193 9.881 1.00 98.44 86 LEU A O 1
ATOM 634 N N . ALA A 1 87 ? 7.180 -3.465 8.553 1.00 98.25 87 ALA A N 1
ATOM 635 C CA . ALA A 1 87 ? 7.057 -2.427 9.574 1.00 98.25 87 ALA A CA 1
ATOM 636 C C . ALA A 1 87 ? 5.635 -1.839 9.693 1.00 98.25 87 ALA A C 1
ATOM 638 O O . ALA A 1 87 ? 5.414 -0.924 10.494 1.00 98.25 87 ALA A O 1
ATOM 639 N N . SER A 1 88 ? 4.679 -2.286 8.875 1.00 98.38 88 SER A N 1
ATOM 640 C CA . SER A 1 88 ? 3.312 -1.768 8.901 1.00 98.38 88 SER A CA 1
ATOM 641 C C . SER A 1 88 ? 2.532 -2.356 10.083 1.00 98.38 88 SER A C 1
ATOM 643 O O . SER A 1 88 ? 2.444 -3.575 10.197 1.00 98.38 88 SER A O 1
ATOM 645 N N . PRO A 1 89 ? 1.899 -1.529 10.936 1.00 97.56 89 PRO A N 1
ATOM 646 C CA . PRO A 1 89 ? 0.954 -2.017 11.938 1.00 97.56 89 PRO A CA 1
ATOM 647 C C . PRO A 1 89 ? -0.438 -2.293 11.346 1.00 97.56 89 PRO A C 1
ATOM 649 O O . PRO A 1 89 ? -1.273 -2.889 12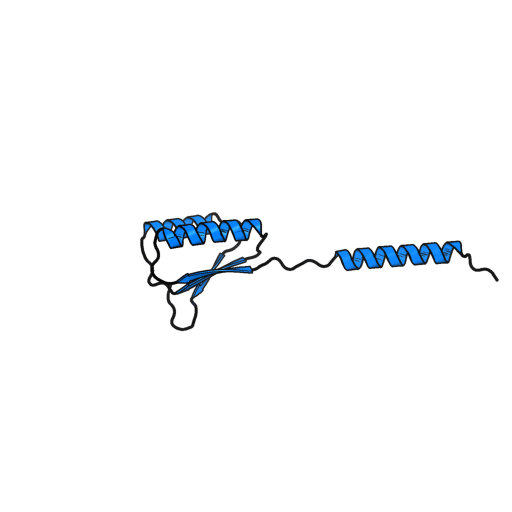.018 1.00 97.56 89 PRO A O 1
ATOM 652 N N . VAL A 1 90 ? -0.697 -1.866 10.103 1.00 98.56 90 VAL A N 1
ATOM 653 C CA . VAL A 1 90 ? -1.895 -2.248 9.342 1.00 98.56 90 VAL A CA 1
ATOM 654 C C . VAL A 1 90 ? -1.559 -3.490 8.511 1.00 98.56 90 VAL A C 1
ATOM 656 O O . VAL A 1 90 ? -0.551 -3.452 7.794 1.00 98.56 90 VAL A O 1
ATOM 659 N N . PRO A 1 91 ? -2.373 -4.562 8.557 1.00 98.50 91 PRO A N 1
ATOM 660 C CA . PRO A 1 91 ? -2.184 -5.741 7.716 1.00 98.50 91 PRO A CA 1
ATOM 661 C C . PRO A 1 91 ? -2.112 -5.383 6.229 1.00 98.50 91 PRO A C 1
ATOM 663 O O . PRO A 1 91 ? -2.855 -4.521 5.756 1.00 98.50 91 PRO A O 1
ATOM 666 N N . VAL A 1 92 ? -1.242 -6.063 5.480 1.00 98.75 92 VAL A N 1
ATOM 667 C CA . VAL A 1 92 ? -1.069 -5.846 4.038 1.00 98.75 92 VAL A CA 1
ATOM 668 C C . VAL A 1 92 ? -1.331 -7.146 3.285 1.00 98.75 92 VAL A C 1
ATOM 670 O O . VAL A 1 92 ? -0.697 -8.162 3.561 1.00 98.75 92 VAL A O 1
ATOM 673 N N . ALA A 1 93 ? -2.239 -7.107 2.314 1.00 98.56 93 ALA A N 1
ATOM 674 C CA . ALA A 1 93 ? -2.508 -8.197 1.384 1.00 98.56 93 ALA A CA 1
ATOM 675 C C . ALA A 1 93 ? -2.007 -7.832 -0.019 1.00 98.56 93 ALA A C 1
ATOM 677 O O . ALA A 1 93 ? -2.290 -6.746 -0.521 1.00 98.56 93 ALA A O 1
ATOM 678 N N . GLY A 1 94 ? -1.284 -8.743 -0.669 1.00 97.94 94 GLY A N 1
ATOM 679 C CA . GLY A 1 94 ? -0.990 -8.642 -2.098 1.00 97.94 94 GLY A CA 1
ATOM 680 C C . GLY A 1 94 ? -2.134 -9.230 -2.921 1.00 97.94 94 GLY A C 1
ATOM 681 O O . GLY A 1 94 ? -2.600 -10.328 -2.625 1.00 97.94 94 GLY A O 1
ATOM 682 N N . TYR A 1 95 ? -2.576 -8.521 -3.958 1.00 98.38 95 TYR A N 1
ATOM 683 C CA . TYR A 1 95 ? -3.622 -8.973 -4.872 1.00 98.38 95 TYR A CA 1
ATOM 684 C C . TYR A 1 95 ? -3.197 -8.753 -6.324 1.00 98.38 95 TYR A C 1
ATOM 686 O O . TYR A 1 95 ? -3.133 -7.621 -6.795 1.00 98.38 95 TYR A O 1
ATOM 694 N N . VAL A 1 96 ? -2.897 -9.838 -7.038 1.00 98.12 96 VAL A N 1
ATOM 695 C CA . VAL A 1 96 ? -2.511 -9.783 -8.455 1.00 98.12 96 VAL A CA 1
ATOM 696 C C . VAL A 1 96 ? -3.766 -9.640 -9.306 1.00 98.12 96 VAL A C 1
ATOM 698 O O . VAL A 1 96 ? -4.601 -10.546 -9.339 1.00 98.12 96 VAL A O 1
ATOM 701 N N . ALA A 1 97 ? -3.923 -8.488 -9.953 1.00 97.31 97 ALA A N 1
ATOM 702 C CA . ALA A 1 97 ? -5.119 -8.156 -10.717 1.00 97.31 97 ALA A CA 1
ATOM 703 C C . ALA A 1 97 ? -4.851 -7.043 -11.746 1.00 97.31 97 ALA A C 1
ATOM 705 O O . ALA A 1 97 ? -4.001 -6.188 -11.496 1.00 97.31 97 ALA A O 1
ATOM 706 N N . PRO A 1 98 ? -5.632 -6.975 -12.844 1.00 95.94 98 PRO A N 1
ATOM 707 C CA . PRO A 1 98 ? -6.735 -7.874 -13.212 1.00 95.94 98 PRO A CA 1
ATOM 708 C C . PRO A 1 98 ? -6.238 -9.239 -13.720 1.00 95.94 98 PRO A C 1
ATOM 710 O O . PRO A 1 98 ? -5.044 -9.520 -13.708 1.00 95.94 98 PRO A O 1
ATOM 713 N N . GLY A 1 99 ? -7.152 -10.118 -14.141 1.00 96.50 99 GLY A N 1
ATOM 714 C CA . GLY A 1 99 ? -6.772 -11.404 -14.734 1.00 96.50 99 GLY A CA 1
ATOM 715 C C . GLY A 1 99 ? -5.745 -11.223 -15.860 1.00 96.50 99 GLY A C 1
ATOM 716 O O . GLY A 1 99 ? -5.935 -10.385 -16.738 1.00 96.50 99 GLY A O 1
ATOM 717 N N . 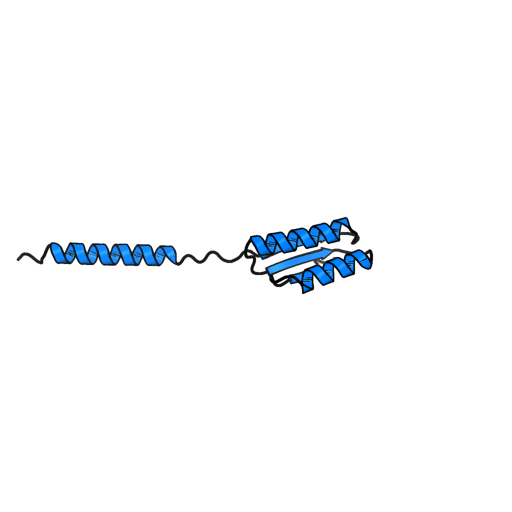GLY A 1 100 ? -4.652 -11.990 -15.809 1.00 94.31 100 GLY A N 1
ATOM 718 C CA . GLY A 1 100 ? -3.506 -11.858 -16.720 1.00 94.31 100 GLY A CA 1
ATOM 719 C C . GLY A 1 100 ? -2.347 -11.007 -16.185 1.00 94.31 100 GLY A C 1
ATOM 720 O O . GLY A 1 100 ? -1.277 -11.019 -16.789 1.00 94.31 100 GLY A O 1
ATOM 721 N N . ALA A 1 101 ? -2.527 -10.320 -15.052 1.00 97.12 101 ALA A N 1
ATOM 722 C CA . ALA A 1 101 ? -1.450 -9.633 -14.344 1.00 97.12 101 ALA A CA 1
ATOM 723 C C . ALA A 1 101 ? -0.438 -10.612 -13.721 1.00 97.12 101 ALA A C 1
ATOM 725 O O . ALA A 1 101 ? -0.688 -11.814 -13.582 1.00 97.12 101 ALA A O 1
ATOM 726 N N . ARG A 1 102 ? 0.709 -10.069 -13.307 1.00 93.69 102 ARG A N 1
ATOM 727 C CA . ARG A 1 102 ? 1.788 -10.791 -12.612 1.00 93.69 102 ARG A CA 1
ATOM 728 C C . ARG A 1 102 ? 2.353 -9.974 -11.447 1.00 93.69 102 ARG A C 1
ATOM 730 O O . ARG A 1 102 ? 2.182 -8.756 -11.421 1.00 93.69 102 ARG A O 1
ATOM 737 N N . ALA A 1 103 ? 3.015 -10.645 -10.506 1.00 90.62 103 ALA A N 1
ATOM 738 C CA . ALA A 1 103 ? 3.787 -10.037 -9.423 1.00 90.62 103 ALA A CA 1
ATOM 739 C C . ALA A 1 103 ? 4.910 -10.967 -8.958 1.00 90.62 103 ALA A C 1
ATOM 741 O O . ALA A 1 103 ? 4.722 -12.200 -9.083 1.00 90.62 103 ALA A O 1
#

pLDDT: mean 90.77, std 12.12, range [52.19, 98.88]

Sequence (103 aa):
MQRSLRMQHWMGWLAAVMAAVWTSLAVAAAPVVVLPVTGAIGPASAAYVSRGLQQARDQGAQLVVLQMDTPGGLDASMRQIIQAILASPVPVAGYVAPGGARA

Foldseek 3Di:
DDDDPVVVVVVVVVVVVVVVVVVVPPDDDAAEAEAEDAEEFDPVSLVSLLVSLVVSVVSRHQEYEHADQYPYYDPVSVVSNVVSQVPRPHHYHYHHDDPPGDD

Secondary structure (DSSP, 8-state):
----HHHHHHHHHHHHHHHHHHHTT--PPPPEEEEEEES-B-HHHHHHHHHHHHHHHHTT-SEEEEEEE---B-HHHHHHHHHHHHT-SS-EEEEE-STT---

InterPro domains:
  IPR029045 ClpP/crotonase-like domain superfamily [SSF52096] (19-101)
  IPR052165 Membrane-associated protease and related proteins [PTHR33507] (26-102)
  IPR056738 NfeD1b, N-terminal domain [PF25145] (32-97)

Radius of gyration: 24.98 Å; chains: 1; bounding box: 74×25×56 Å